Protein AF-A0A846PC47-F1 (afdb_monomer)

Radius of gyration: 10.49 Å; Cα contacts (8 Å, |Δi|>4): 73; chains: 1; bounding box: 26×21×27 Å

pLDDT: mean 90.96, std 6.04, range [62.28, 95.88]

Solvent-accessible surface area (backbone atoms only — not comparable to full-atom values): 3809 Å² total; per-residue (Å²): 137,58,70,66,57,54,52,42,62,61,43,48,81,39,66,98,47,82,38,49,45,69,60,56,34,52,51,38,36,76,74,70,38,51,75,67,54,18,52,50,48,54,52,50,35,38,76,72,60,48,28,42,67,89,46,93,68,28,33,34,68,31,77,96,64,95

Structure (mmCIF, N/CA/C/O backbone):
data_AF-A0A846PC47-F1
#
_entry.id   AF-A0A846PC47-F1
#
loop_
_atom_site.group_PDB
_atom_site.id
_atom_site.type_symbol
_atom_site.label_atom_id
_atom_site.label_alt_id
_atom_site.label_comp_id
_atom_site.label_asym_id
_atom_site.label_entity_id
_atom_site.label_seq_id
_atom_site.pdbx_PDB_ins_code
_atom_site.Cartn_x
_atom_site.Cartn_y
_atom_site.Cartn_z
_atom_site.occupancy
_atom_site.B_iso_or_equiv
_atom_site.auth_seq_id
_atom_site.auth_comp_id
_atom_site.auth_asym_id
_atom_site.auth_atom_id
_atom_site.pdbx_PDB_model_num
ATOM 1 N N . MET A 1 1 ? -0.671 -2.638 -15.773 1.00 62.28 1 MET A N 1
ATOM 2 C CA . MET A 1 1 ? -0.941 -3.233 -14.445 1.00 62.28 1 MET A CA 1
ATOM 3 C C . MET A 1 1 ? -1.066 -2.095 -13.441 1.00 62.28 1 MET A C 1
ATOM 5 O O . MET A 1 1 ? -0.246 -1.189 -13.504 1.00 62.28 1 MET A O 1
ATOM 9 N N . ASN A 1 2 ? -2.117 -2.057 -12.618 1.00 87.50 2 ASN A N 1
ATOM 10 C CA . ASN A 1 2 ? -2.455 -0.877 -11.813 1.00 87.50 2 ASN A CA 1
ATOM 11 C C . ASN A 1 2 ? -1.844 -0.965 -10.397 1.00 87.50 2 ASN A C 1
ATOM 13 O O . ASN A 1 2 ? -2.097 -1.927 -9.674 1.00 87.50 2 ASN A O 1
ATOM 17 N N . LEU A 1 3 ? -1.064 0.045 -9.989 1.00 87.88 3 LEU A N 1
ATOM 18 C CA . LEU A 1 3 ? -0.459 0.143 -8.650 1.00 87.88 3 LEU A CA 1
ATOM 19 C C . LEU A 1 3 ? -1.496 0.059 -7.525 1.00 87.88 3 LEU A C 1
ATOM 21 O O . LEU A 1 3 ? -1.247 -0.587 -6.506 1.00 87.88 3 LEU A O 1
ATOM 25 N N . LEU A 1 4 ? -2.671 0.662 -7.724 1.00 89.81 4 LEU A N 1
ATOM 26 C CA . LEU A 1 4 ? -3.774 0.599 -6.767 1.00 89.81 4 LEU A CA 1
ATOM 27 C C . LEU A 1 4 ? -4.227 -0.847 -6.546 1.00 89.81 4 LEU A C 1
ATOM 29 O O . LEU A 1 4 ? -4.377 -1.285 -5.410 1.00 89.81 4 LEU A O 1
ATOM 33 N N . GLU A 1 5 ? -4.399 -1.600 -7.631 1.00 91.44 5 GLU A N 1
ATOM 34 C CA . GLU A 1 5 ? -4.855 -2.988 -7.580 1.00 91.44 5 GLU A CA 1
ATOM 35 C C . GLU A 1 5 ? -3.845 -3.879 -6.849 1.00 91.44 5 GLU A C 1
ATOM 37 O O . GLU A 1 5 ? -4.233 -4.641 -5.963 1.00 91.44 5 GLU A O 1
ATOM 42 N N . ILE A 1 6 ? -2.548 -3.734 -7.150 1.00 91.50 6 ILE A N 1
ATOM 43 C CA . ILE A 1 6 ? -1.479 -4.465 -6.452 1.00 91.50 6 ILE A CA 1
ATOM 44 C C . ILE A 1 6 ? -1.496 -4.124 -4.958 1.00 91.50 6 ILE A C 1
ATOM 46 O O . ILE A 1 6 ? -1.485 -5.025 -4.118 1.00 91.50 6 ILE A O 1
ATOM 50 N N . THR A 1 7 ? -1.565 -2.832 -4.625 1.00 92.62 7 THR A N 1
ATOM 51 C CA . THR A 1 7 ? -1.566 -2.334 -3.242 1.00 92.62 7 THR A CA 1
ATOM 52 C C . THR A 1 7 ? -2.734 -2.903 -2.448 1.00 92.62 7 THR A C 1
ATOM 54 O O . THR A 1 7 ? -2.533 -3.515 -1.396 1.00 92.62 7 THR A O 1
ATOM 57 N N . VAL A 1 8 ? -3.952 -2.741 -2.970 1.00 91.69 8 VAL A N 1
ATOM 58 C CA . VAL A 1 8 ? -5.184 -3.205 -2.329 1.00 91.69 8 VAL A CA 1
ATOM 59 C C . VAL A 1 8 ? -5.164 -4.722 -2.200 1.00 91.69 8 VAL A C 1
ATOM 61 O O . VAL A 1 8 ? -5.378 -5.240 -1.111 1.00 91.69 8 VAL A O 1
ATOM 64 N N . ARG A 1 9 ? -4.820 -5.463 -3.260 1.00 91.94 9 ARG A N 1
ATOM 65 C CA . ARG A 1 9 ? -4.751 -6.931 -3.220 1.00 91.94 9 ARG A CA 1
ATOM 66 C C . ARG A 1 9 ? -3.727 -7.442 -2.203 1.00 91.94 9 ARG A C 1
ATOM 68 O O . ARG A 1 9 ? -3.995 -8.432 -1.520 1.00 91.94 9 ARG A O 1
ATOM 75 N N . TYR A 1 10 ? -2.562 -6.803 -2.109 1.00 92.25 10 TYR A N 1
ATOM 76 C CA . TYR A 1 10 ? -1.503 -7.208 -1.187 1.00 92.25 10 TYR A CA 1
ATOM 77 C C . TYR A 1 10 ? -1.880 -6.939 0.273 1.00 92.25 10 TYR A C 1
ATOM 79 O O . TYR A 1 10 ? -1.729 -7.812 1.132 1.00 92.25 10 TYR A O 1
ATOM 87 N N . LEU A 1 11 ? -2.403 -5.745 0.552 1.00 91.69 11 LEU A N 1
ATOM 88 C CA . LEU A 1 11 ? -2.706 -5.304 1.909 1.00 91.69 11 LEU A CA 1
ATOM 89 C C . LEU A 1 11 ? -4.080 -5.765 2.407 1.00 91.69 11 LEU A C 1
ATOM 91 O O . LEU A 1 11 ? -4.241 -5.906 3.615 1.00 91.69 11 LEU A O 1
ATOM 95 N N . ARG A 1 12 ? -5.031 -6.113 1.526 1.00 88.25 12 ARG A N 1
ATOM 96 C CA . ARG A 1 12 ? -6.310 -6.740 1.916 1.00 88.25 12 ARG A CA 1
ATOM 97 C C . ARG A 1 12 ? -6.112 -8.035 2.695 1.00 88.25 12 ARG A C 1
ATOM 99 O O . ARG A 1 12 ? -6.790 -8.301 3.678 1.00 88.25 12 ARG A O 1
ATOM 106 N N . LYS A 1 13 ? -5.102 -8.821 2.315 1.00 84.94 13 LYS A N 1
ATOM 107 C CA . LYS A 1 13 ? -4.708 -10.043 3.041 1.00 84.94 13 LYS A CA 1
ATOM 108 C C . LYS A 1 13 ? -4.086 -9.761 4.417 1.00 84.94 13 LYS A C 1
ATOM 110 O O . LYS A 1 13 ? -3.749 -10.694 5.140 1.00 84.94 13 LYS A O 1
ATOM 115 N N . ARG A 1 14 ? -3.869 -8.487 4.748 1.00 82.38 14 ARG A N 1
ATOM 116 C CA . ARG A 1 14 ? -3.187 -7.984 5.947 1.00 82.38 14 ARG A CA 1
ATOM 117 C C . ARG A 1 14 ? -4.012 -6.903 6.656 1.00 82.38 14 ARG A C 1
ATOM 119 O O . ARG A 1 14 ? -3.455 -6.146 7.448 1.00 82.38 14 ARG A O 1
ATOM 126 N N . VAL A 1 15 ? -5.316 -6.826 6.378 1.00 76.56 15 VAL A N 1
ATOM 127 C CA . VAL A 1 15 ? -6.236 -5.868 7.013 1.00 76.56 15 VAL A CA 1
ATOM 128 C C . VAL A 1 15 ? -6.132 -5.980 8.533 1.00 76.56 15 VAL A C 1
ATOM 130 O O . VAL A 1 15 ? -5.965 -7.068 9.085 1.00 76.56 15 VAL A O 1
ATOM 133 N N . GLY A 1 16 ? -6.140 -4.832 9.210 1.00 71.88 16 GLY A N 1
ATOM 134 C CA . GLY A 1 16 ? -5.932 -4.748 10.657 1.00 71.88 16 GLY A CA 1
ATOM 135 C C . GLY A 1 16 ? -4.471 -4.817 11.121 1.00 71.88 16 GLY A C 1
ATOM 136 O O . GLY A 1 16 ? -4.216 -4.584 12.301 1.00 71.88 16 GLY A O 1
ATOM 137 N N . ARG A 1 17 ? -3.496 -5.084 10.235 1.00 81.81 17 ARG A N 1
ATOM 138 C CA . ARG A 1 17 ? -2.064 -5.129 10.579 1.00 81.81 17 ARG A CA 1
ATOM 139 C C . ARG A 1 17 ? -1.274 -4.033 9.881 1.00 81.81 17 ARG A C 1
ATOM 141 O O . ARG A 1 17 ? -1.461 -3.749 8.702 1.00 81.81 17 ARG A O 1
ATOM 148 N N . GLU A 1 18 ? -0.326 -3.457 10.607 1.00 90.94 18 GLU A N 1
ATOM 149 C CA . GLU A 1 18 ? 0.683 -2.582 10.020 1.00 90.94 18 GLU A CA 1
ATOM 150 C C . GLU A 1 18 ? 1.618 -3.389 9.122 1.00 90.94 18 GLU A C 1
ATOM 152 O O . GLU A 1 18 ? 2.109 -4.451 9.508 1.00 90.94 18 GLU A O 1
ATOM 157 N N . THR A 1 19 ? 1.869 -2.886 7.917 1.00 93.81 19 THR A N 1
ATOM 158 C CA . THR A 1 19 ? 2.790 -3.519 6.977 1.00 93.81 19 THR A CA 1
ATOM 159 C C . THR A 1 19 ? 4.027 -2.647 6.826 1.00 93.81 19 THR A C 1
ATOM 161 O O . THR A 1 19 ? 3.885 -1.479 6.472 1.00 93.81 19 THR A O 1
ATOM 164 N N . PRO A 1 20 ? 5.242 -3.170 7.056 1.00 94.81 20 PRO A N 1
ATOM 165 C CA . PRO A 1 20 ? 6.454 -2.407 6.791 1.00 94.81 20 PRO A CA 1
ATOM 166 C C . PRO A 1 20 ? 6.505 -1.932 5.333 1.00 94.81 20 PRO A C 1
ATOM 168 O O . PRO A 1 20 ? 6.214 -2.711 4.422 1.00 94.81 20 PRO A O 1
ATOM 171 N N . THR A 1 21 ? 6.911 -0.690 5.077 1.00 93.81 21 THR A N 1
ATOM 172 C CA . THR A 1 21 ? 6.983 -0.131 3.711 1.00 93.81 21 THR A CA 1
ATOM 173 C C . THR A 1 21 ? 7.867 -0.963 2.787 1.00 93.81 21 THR A C 1
ATOM 175 O O . THR A 1 21 ? 7.505 -1.170 1.631 1.00 93.81 21 THR A O 1
ATOM 178 N N . PHE A 1 22 ? 8.964 -1.536 3.298 1.00 94.19 22 PHE A N 1
ATOM 179 C CA . PHE A 1 22 ? 9.849 -2.402 2.508 1.00 94.19 22 PHE A CA 1
ATOM 180 C C . PHE A 1 22 ? 9.145 -3.663 1.974 1.00 94.19 22 PHE A C 1
ATOM 182 O O . PHE A 1 22 ? 9.549 -4.212 0.949 1.00 94.19 22 PHE A O 1
ATOM 189 N N . CYS A 1 23 ? 8.091 -4.139 2.649 1.00 94.44 23 CYS A N 1
ATOM 190 C CA . CYS A 1 23 ? 7.303 -5.281 2.192 1.00 94.44 23 CYS A CA 1
ATOM 191 C C . CYS A 1 23 ? 6.460 -4.918 0.967 1.00 94.44 23 CYS A C 1
ATOM 193 O O . CYS A 1 23 ? 6.356 -5.724 0.048 1.00 94.44 23 CYS A O 1
ATOM 195 N N . LEU A 1 24 ? 5.865 -3.722 0.955 1.00 93.44 24 LEU A N 1
ATOM 196 C CA . LE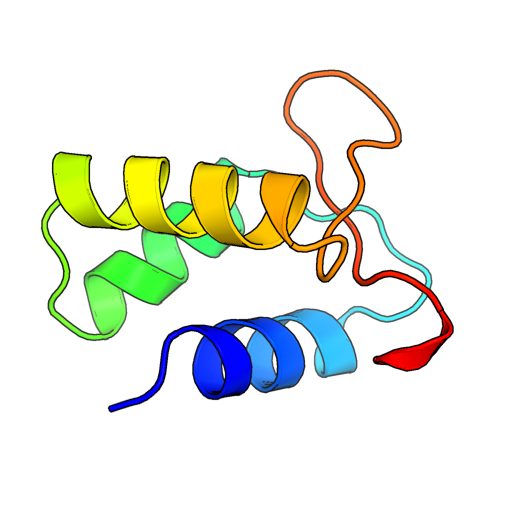U A 1 24 ? 5.097 -3.235 -0.190 1.00 93.44 24 LEU A CA 1
ATOM 197 C C . LEU A 1 24 ? 6.021 -2.864 -1.361 1.00 93.44 24 LEU A C 1
ATOM 199 O O . LEU A 1 24 ? 5.724 -3.199 -2.502 1.00 93.44 24 LEU A O 1
ATOM 203 N N . ASP A 1 25 ? 7.182 -2.276 -1.067 1.00 94.81 25 ASP A N 1
ATOM 204 C CA . ASP A 1 25 ? 8.241 -2.009 -2.048 1.00 94.81 25 ASP A CA 1
ATOM 205 C C . ASP A 1 25 ? 8.703 -3.300 -2.737 1.00 94.81 25 ASP A C 1
ATOM 207 O O . ASP A 1 25 ? 8.767 -3.378 -3.963 1.00 94.81 25 ASP A O 1
ATOM 211 N N . SER A 1 26 ? 8.962 -4.347 -1.949 1.00 95.88 26 SER A N 1
ATOM 212 C CA . SER A 1 26 ? 9.350 -5.657 -2.477 1.00 95.88 26 SER A CA 1
ATOM 213 C C . SER A 1 26 ? 8.250 -6.272 -3.341 1.00 95.88 26 SER A C 1
ATOM 215 O O . SER A 1 26 ? 8.553 -6.910 -4.347 1.00 95.88 26 SER A O 1
ATOM 217 N N . GLU A 1 27 ? 6.980 -6.074 -2.981 1.00 94.94 27 GLU A N 1
ATOM 218 C CA . GLU A 1 27 ? 5.859 -6.551 -3.789 1.00 94.94 27 GLU A CA 1
ATOM 219 C C . GLU A 1 27 ? 5.786 -5.807 -5.127 1.00 94.94 27 GLU A C 1
ATOM 221 O O . GLU A 1 27 ? 5.715 -6.447 -6.169 1.00 94.94 27 GLU A O 1
ATOM 226 N N . PHE A 1 28 ? 5.906 -4.479 -5.145 1.00 95.06 28 PHE A N 1
ATOM 227 C CA . PHE A 1 28 ? 5.949 -3.712 -6.396 1.00 95.06 28 PHE A CA 1
ATOM 228 C C . PHE A 1 28 ? 7.108 -4.130 -7.301 1.00 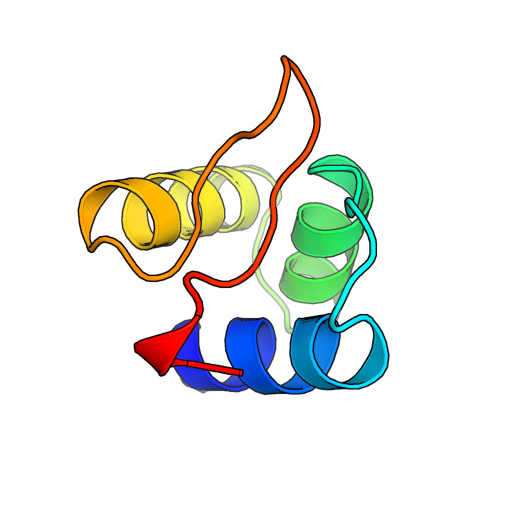95.06 28 PHE A C 1
ATOM 230 O O . PHE A 1 28 ? 6.922 -4.288 -8.509 1.00 95.06 28 PHE A O 1
ATOM 237 N N . ARG A 1 29 ? 8.282 -4.406 -6.725 1.00 94.69 29 ARG A N 1
ATOM 238 C CA . ARG A 1 29 ? 9.430 -4.914 -7.486 1.00 94.69 29 ARG A CA 1
ATOM 239 C C . ARG A 1 29 ? 9.185 -6.298 -8.092 1.00 94.69 29 ARG A C 1
ATOM 241 O O . ARG A 1 29 ? 9.620 -6.548 -9.211 1.00 94.69 29 ARG A O 1
ATOM 248 N N . ARG A 1 30 ? 8.433 -7.185 -7.424 1.00 94.38 30 ARG A N 1
ATOM 249 C CA . ARG A 1 30 ? 8.007 -8.480 -8.007 1.00 94.38 30 ARG A CA 1
ATOM 250 C C . ARG A 1 30 ? 7.108 -8.316 -9.229 1.00 94.38 30 ARG A C 1
ATOM 252 O O . ARG A 1 30 ? 7.074 -9.195 -10.082 1.00 94.38 30 ARG A O 1
ATOM 259 N N . TYR A 1 31 ? 6.408 -7.193 -9.309 1.00 92.44 31 TYR A N 1
ATOM 260 C CA . TYR A 1 31 ? 5.568 -6.813 -10.437 1.00 92.44 31 TYR A CA 1
ATOM 261 C C . TYR A 1 31 ? 6.319 -5.998 -11.508 1.00 92.44 31 TYR A C 1
ATOM 263 O O . TYR A 1 31 ? 5.692 -5.470 -12.424 1.00 92.44 31 TYR A O 1
ATOM 271 N N . GLY A 1 32 ? 7.654 -5.930 -11.428 1.00 93.62 32 GLY A N 1
ATOM 272 C CA . GLY A 1 32 ? 8.514 -5.370 -12.472 1.00 93.62 32 GLY A CA 1
ATOM 273 C C . GLY A 1 32 ? 8.893 -3.901 -12.293 1.00 93.62 32 GLY A C 1
ATOM 274 O O . GLY A 1 32 ? 9.560 -3.357 -13.167 1.00 93.62 32 GLY A O 1
ATOM 275 N N . LEU A 1 33 ? 8.508 -3.257 -11.186 1.00 94.00 33 LEU A N 1
ATOM 276 C CA . LEU A 1 33 ? 8.934 -1.884 -10.905 1.00 94.00 33 LEU A CA 1
ATOM 277 C C . LEU A 1 33 ? 10.396 -1.853 -10.445 1.00 94.00 33 LEU A C 1
ATOM 279 O O . LEU A 1 33 ? 10.850 -2.718 -9.694 1.00 94.00 33 LEU A O 1
ATOM 283 N N . SER A 1 34 ? 11.129 -0.815 -10.836 1.00 95.69 34 SER A N 1
ATOM 284 C CA . SER A 1 34 ? 12.427 -0.501 -10.240 1.00 95.69 34 SER A CA 1
ATOM 285 C C . SER A 1 34 ? 12.278 -0.061 -8.776 1.00 95.69 34 SER A C 1
ATOM 287 O O . SER A 1 34 ? 11.197 0.293 -8.306 1.00 95.69 34 SER A O 1
ATOM 289 N N . SER A 1 35 ? 13.388 -0.034 -8.032 1.00 92.81 35 SER A N 1
ATOM 290 C CA . SER A 1 35 ? 13.405 0.465 -6.644 1.00 92.81 35 SER A CA 1
ATOM 291 C C . SER A 1 35 ? 12.921 1.921 -6.534 1.00 92.81 35 SER A C 1
ATOM 293 O O . SER A 1 35 ? 12.223 2.277 -5.587 1.00 92.81 35 SER A O 1
ATOM 295 N N . GLY A 1 36 ? 13.249 2.765 -7.519 1.00 95.06 36 GLY A N 1
ATOM 296 C CA . GLY A 1 36 ? 12.78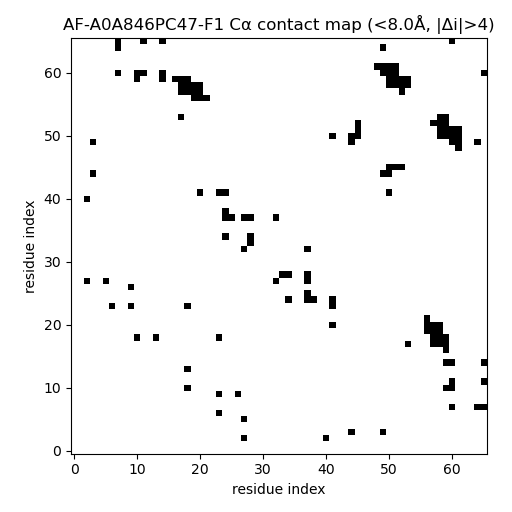0 4.152 -7.558 1.00 95.06 36 GLY A CA 1
ATOM 297 C C . GLY A 1 36 ? 11.270 4.245 -7.771 1.00 95.06 36 GLY A C 1
ATOM 298 O O . GLY A 1 36 ? 10.580 4.914 -7.005 1.00 95.06 36 GLY A O 1
ATOM 299 N N . GLU A 1 37 ? 10.749 3.518 -8.761 1.00 94.69 37 GLU A N 1
ATOM 300 C CA . GLU A 1 37 ? 9.315 3.494 -9.074 1.00 94.69 37 GLU A CA 1
ATOM 301 C C . GLU A 1 37 ? 8.486 2.879 -7.946 1.00 94.69 37 GLU A C 1
ATOM 303 O O . GLU A 1 37 ? 7.390 3.355 -7.667 1.00 94.69 37 GLU A O 1
ATOM 308 N N . ALA A 1 38 ? 9.000 1.852 -7.263 1.00 95.19 38 ALA A N 1
ATOM 309 C CA . ALA A 1 38 ? 8.315 1.239 -6.132 1.00 95.19 38 ALA A CA 1
ATOM 310 C C . ALA A 1 38 ? 8.152 2.235 -4.972 1.00 95.19 38 ALA A C 1
ATOM 312 O O . ALA A 1 38 ? 7.042 2.429 -4.473 1.00 95.19 38 ALA A O 1
ATOM 313 N N . LYS A 1 39 ? 9.230 2.929 -4.585 1.00 94.56 39 LYS A N 1
ATOM 314 C CA . LYS A 1 39 ? 9.182 3.972 -3.546 1.00 94.56 39 LYS A CA 1
ATOM 315 C C . LYS A 1 39 ? 8.250 5.118 -3.927 1.00 94.56 39 LYS A C 1
ATOM 317 O O . LYS A 1 39 ? 7.449 5.556 -3.101 1.00 94.56 39 LYS A O 1
ATOM 322 N N . GLU A 1 40 ? 8.333 5.575 -5.172 1.00 95.50 40 GLU A N 1
ATOM 323 C CA . GLU A 1 40 ? 7.465 6.632 -5.684 1.00 95.50 40 GLU A CA 1
ATOM 324 C C . GLU A 1 40 ? 5.996 6.189 -5.713 1.00 95.50 40 GLU A C 1
ATOM 326 O O . GLU A 1 40 ? 5.123 6.937 -5.281 1.00 95.50 40 GLU A O 1
ATOM 331 N N . GLY A 1 41 ? 5.716 4.944 -6.100 1.00 94.81 41 GLY A N 1
ATOM 332 C CA . GLY A 1 41 ? 4.378 4.360 -6.053 1.00 94.81 41 GLY A CA 1
ATOM 333 C C . GLY A 1 41 ? 3.797 4.342 -4.639 1.00 94.81 41 GLY A C 1
ATOM 334 O O . GLY A 1 41 ? 2.653 4.746 -4.442 1.00 94.81 41 GLY A O 1
ATOM 335 N N . ILE A 1 42 ? 4.585 3.957 -3.625 1.00 94.50 42 ILE A N 1
ATOM 336 C CA . ILE A 1 42 ? 4.146 4.008 -2.218 1.00 94.50 42 ILE A CA 1
ATOM 337 C C . ILE A 1 42 ? 3.831 5.453 -1.810 1.00 94.50 42 ILE A C 1
ATOM 339 O O . ILE A 1 42 ? 2.791 5.706 -1.198 1.00 94.50 42 ILE A O 1
ATOM 343 N N . ARG A 1 43 ? 4.693 6.410 -2.180 1.00 94.69 43 ARG A N 1
ATOM 344 C CA . ARG A 1 43 ? 4.487 7.840 -1.905 1.00 94.69 43 ARG A CA 1
ATOM 345 C C . ARG A 1 43 ? 3.204 8.361 -2.550 1.00 94.69 43 ARG A C 1
ATOM 347 O O . ARG A 1 43 ? 2.419 9.031 -1.883 1.00 94.69 43 ARG A O 1
ATOM 354 N N . GLN A 1 44 ? 2.948 8.008 -3.807 1.00 93.88 44 GLN A N 1
ATOM 355 C CA . GLN A 1 44 ? 1.714 8.364 -4.507 1.00 93.88 44 GLN A CA 1
ATOM 356 C C . GLN A 1 44 ? 0.484 7.758 -3.828 1.00 93.88 44 GLN A C 1
ATOM 358 O O . GLN A 1 44 ? -0.494 8.466 -3.604 1.00 93.88 44 GLN A O 1
ATOM 363 N N . MET A 1 45 ? 0.528 6.485 -3.427 1.00 94.25 45 MET A N 1
ATOM 364 C CA . MET A 1 45 ? -0.589 5.847 -2.721 1.00 94.25 45 MET A CA 1
ATOM 365 C C . MET A 1 45 ? -0.887 6.512 -1.367 1.00 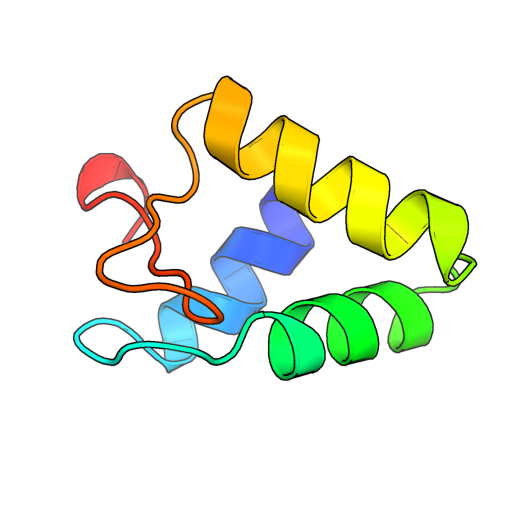94.25 45 MET A C 1
ATOM 367 O O . MET A 1 45 ? -2.054 6.613 -0.983 1.00 94.25 45 MET A O 1
ATOM 371 N N . MET A 1 46 ? 0.131 7.010 -0.659 1.00 92.88 46 MET A N 1
ATOM 372 C CA . MET A 1 46 ? -0.072 7.834 0.540 1.00 92.88 46 MET A CA 1
ATOM 373 C C . M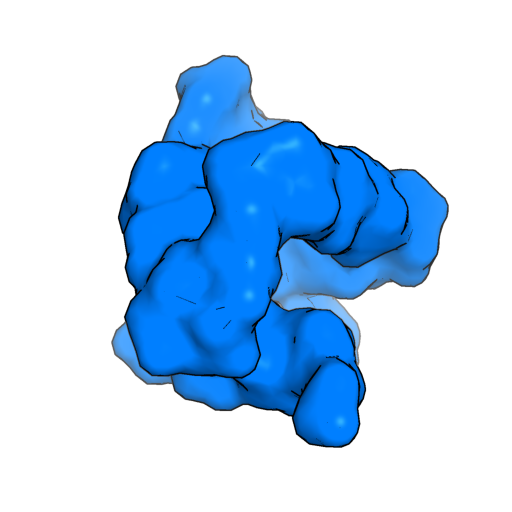ET A 1 46 ? -0.705 9.190 0.194 1.00 92.88 46 MET A C 1
ATOM 375 O O . MET A 1 46 ? -1.713 9.561 0.790 1.00 92.88 46 MET A O 1
ATOM 379 N N . ASN A 1 47 ? -0.185 9.894 -0.818 1.00 94.12 47 ASN A N 1
ATOM 380 C CA . ASN A 1 47 ? -0.709 11.198 -1.248 1.00 94.12 47 ASN A CA 1
ATOM 381 C C . ASN A 1 47 ? -2.166 11.130 -1.739 1.00 94.12 47 ASN A C 1
ATOM 383 O O . ASN A 1 47 ? -2.949 12.040 -1.487 1.00 94.12 47 ASN A O 1
ATOM 387 N N . HIS A 1 48 ? -2.552 10.045 -2.414 1.00 91.81 48 HIS A N 1
ATOM 388 C CA . HIS A 1 48 ? -3.925 9.816 -2.879 1.00 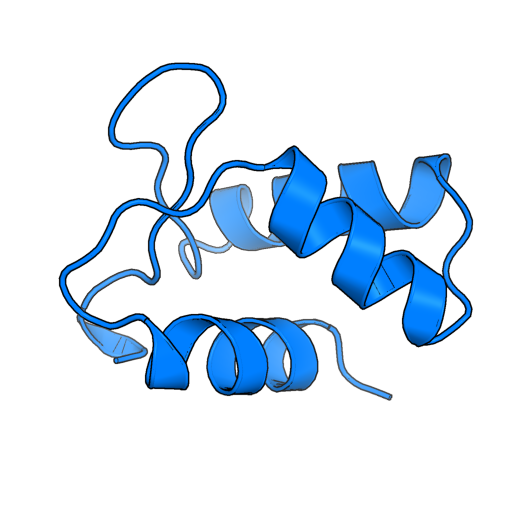91.81 48 HIS A CA 1
ATOM 389 C C . HIS A 1 48 ? -4.861 9.277 -1.780 1.00 91.81 48 HIS A C 1
ATOM 391 O O . HIS A 1 48 ? -6.036 8.994 -2.036 1.00 91.81 48 HIS A O 1
ATOM 397 N N . GLY A 1 49 ? -4.362 9.117 -0.549 1.00 91.56 49 GLY A N 1
ATOM 398 C CA . GLY A 1 49 ? -5.140 8.625 0.585 1.00 91.56 49 GLY A CA 1
ATOM 399 C C . GLY A 1 49 ? -5.624 7.188 0.396 1.00 91.56 49 GLY A C 1
ATOM 400 O O . GLY A 1 49 ? -6.736 6.861 0.815 1.00 91.56 49 GLY A O 1
ATOM 401 N N . VAL A 1 50 ? -4.841 6.362 -0.304 1.00 93.38 50 VAL A N 1
ATOM 402 C CA . VAL A 1 50 ? -5.014 4.902 -0.394 1.00 93.38 50 VAL A CA 1
ATOM 403 C C . VAL A 1 50 ? -4.328 4.234 0.790 1.00 93.38 50 VAL A C 1
ATOM 405 O O . VAL A 1 50 ? -4.877 3.312 1.394 1.00 93.38 50 VAL A O 1
ATOM 408 N N . LEU A 1 51 ? -3.147 4.739 1.142 1.00 94.25 51 LEU A N 1
ATOM 409 C CA . LEU A 1 51 ? -2.369 4.319 2.297 1.00 94.25 51 LEU A CA 1
ATOM 410 C C . LEU A 1 51 ? -2.299 5.430 3.335 1.00 94.25 51 LEU A C 1
ATOM 412 O O . LEU A 1 51 ? -2.333 6.610 2.999 1.00 94.25 51 LEU A O 1
ATOM 416 N N . TYR A 1 52 ? -2.112 5.040 4.587 1.00 93.38 52 TYR A N 1
ATOM 417 C CA . TYR A 1 52 ? -1.672 5.941 5.643 1.00 93.38 52 TYR A CA 1
ATOM 418 C C . TYR A 1 52 ? -0.492 5.329 6.400 1.00 93.38 52 TYR A C 1
ATOM 420 O O . TYR A 1 52 ? -0.338 4.104 6.441 1.00 93.38 52 TYR A O 1
ATOM 428 N N . SER A 1 53 ? 0.346 6.189 6.981 1.00 92.56 53 SER A N 1
ATOM 429 C CA . SER A 1 53 ? 1.497 5.798 7.796 1.00 92.56 53 SER A CA 1
ATOM 430 C C . SER A 1 53 ? 1.118 5.881 9.277 1.00 92.56 53 SER A C 1
ATOM 432 O O . SER A 1 53 ? 1.025 6.989 9.805 1.00 92.56 53 SER A O 1
ATOM 434 N N . PRO A 1 54 ? 0.837 4.753 9.959 1.00 88.31 54 PRO A N 1
ATOM 435 C CA . PRO A 1 54 ? 0.532 4.773 11.391 1.00 88.31 54 PRO A CA 1
ATOM 436 C C . PRO A 1 54 ? 1.763 5.125 12.240 1.00 88.31 54 PRO A C 1
ATOM 438 O O . PRO A 1 54 ? 1.628 5.707 13.311 1.00 88.31 54 PRO A O 1
ATOM 441 N N . ARG A 1 55 ? 2.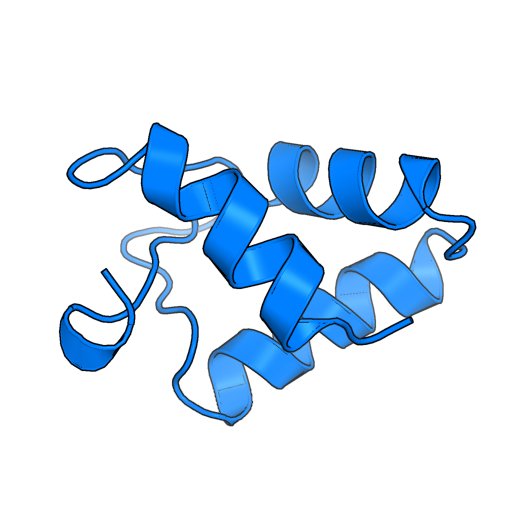960 4.774 11.755 1.00 92.56 55 ARG A N 1
ATOM 442 C CA . ARG A 1 55 ? 4.266 5.104 12.333 1.00 92.56 55 ARG A CA 1
ATOM 443 C C . ARG A 1 55 ? 5.345 5.001 11.259 1.00 92.56 55 ARG A C 1
ATOM 445 O O . ARG A 1 55 ? 5.154 4.327 10.246 1.00 92.56 55 ARG A O 1
ATOM 452 N N . GLU A 1 56 ? 6.484 5.639 11.501 1.00 90.81 56 GLU A N 1
ATOM 453 C CA . GLU A 1 56 ? 7.610 5.668 10.567 1.00 90.81 56 GLU A CA 1
ATOM 454 C C . GLU A 1 56 ? 8.012 4.260 10.095 1.00 90.81 56 GLU A C 1
ATOM 456 O O . GLU A 1 56 ? 8.205 3.347 10.896 1.00 90.81 56 GLU A O 1
ATOM 461 N N . GLY A 1 57 ? 8.109 4.078 8.774 1.00 93.19 57 GLY A N 1
ATOM 462 C CA . GLY A 1 57 ? 8.476 2.799 8.157 1.00 93.19 57 GLY A CA 1
ATOM 463 C C . GLY A 1 57 ? 7.333 1.789 7.998 1.00 93.19 57 GLY A C 1
ATOM 464 O O . GLY A 1 57 ? 7.575 0.682 7.515 1.00 93.19 57 GLY A O 1
ATOM 465 N N . PHE A 1 58 ? 6.093 2.140 8.349 1.00 95.31 58 PHE A N 1
ATOM 466 C CA . PHE A 1 58 ? 4.925 1.270 8.201 1.00 95.31 58 PHE A CA 1
ATOM 467 C C . PHE A 1 58 ? 3.816 1.946 7.394 1.00 95.31 58 PHE A C 1
ATOM 469 O O . PHE A 1 58 ? 3.682 3.163 7.378 1.00 95.31 58 PHE A O 1
ATOM 476 N N . VAL A 1 59 ? 2.994 1.135 6.733 1.00 94.50 59 VAL A N 1
ATOM 477 C CA . VAL A 1 59 ? 1.807 1.553 5.984 1.00 94.50 59 VAL A CA 1
ATOM 478 C C . VAL A 1 59 ? 0.625 0.643 6.285 1.00 94.50 59 VAL A C 1
ATOM 480 O O . VAL A 1 59 ? 0.780 -0.546 6.589 1.00 94.50 59 VAL A O 1
ATOM 483 N N . ARG A 1 60 ? -0.574 1.203 6.159 1.00 94.06 60 ARG A N 1
ATOM 484 C CA . ARG A 1 60 ? -1.850 0.483 6.173 1.00 94.06 60 ARG A CA 1
ATOM 485 C C . ARG A 1 60 ? -2.759 0.999 5.067 1.00 94.06 60 ARG A C 1
ATOM 487 O O . ARG A 1 60 ? -2.655 2.161 4.682 1.00 94.06 60 ARG A O 1
ATOM 494 N N . LEU A 1 61 ? -3.649 0.133 4.580 1.00 93.00 61 LEU A N 1
ATOM 495 C CA . LEU A 1 61 ? -4.773 0.559 3.746 1.00 93.00 61 LEU A CA 1
ATOM 496 C C . LEU A 1 61 ? -5.667 1.489 4.554 1.00 93.00 61 LEU A C 1
ATOM 498 O O . LEU A 1 61 ? -5.999 1.184 5.695 1.00 93.00 61 LEU A O 1
ATOM 502 N N . VAL A 1 62 ? -6.068 2.605 3.956 1.00 90.44 62 VAL A N 1
ATOM 503 C CA . VAL A 1 62 ? -7.124 3.446 4.524 1.00 90.44 62 VAL A CA 1
ATOM 504 C C . VAL A 1 62 ? -8.425 2.625 4.569 1.00 90.44 62 VAL A C 1
ATOM 506 O O . VAL A 1 62 ? -8.728 1.978 3.566 1.00 90.44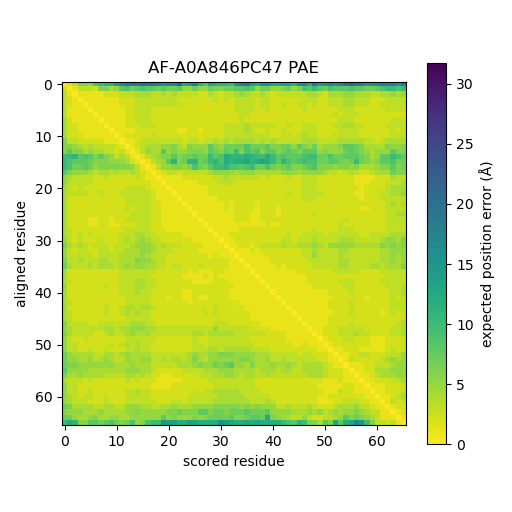 62 VAL A O 1
ATOM 509 N N . PRO A 1 63 ? -9.225 2.681 5.657 1.00 85.75 63 PRO A N 1
ATOM 510 C CA . PRO A 1 63 ? -10.390 1.807 5.866 1.00 85.75 63 PRO A CA 1
ATOM 511 C C . PRO A 1 63 ? -11.377 1.703 4.695 1.00 85.75 63 PRO A C 1
ATOM 513 O O . PRO A 1 63 ? -11.941 0.647 4.450 1.00 85.75 63 PRO A O 1
ATOM 516 N N . ARG A 1 64 ? -11.554 2.771 3.905 1.00 85.56 64 ARG A N 1
ATOM 517 C CA . ARG A 1 64 ? -12.427 2.760 2.713 1.00 85.56 64 ARG A CA 1
ATOM 518 C C . ARG A 1 64 ? -11.974 1.808 1.592 1.00 85.56 64 ARG A C 1
ATOM 520 O O . ARG A 1 64 ? -12.740 1.571 0.666 1.00 85.56 64 ARG A O 1
ATOM 527 N N . TYR A 1 65 ? -10.723 1.350 1.635 1.00 81.69 65 TYR A N 1
ATOM 528 C CA . TYR A 1 65 ? -10.118 0.428 0.673 1.00 81.69 65 TYR A CA 1
ATOM 529 C C . TYR A 1 65 ? -9.855 -0.970 1.267 1.00 81.69 65 TYR A C 1
ATOM 531 O O . TYR A 1 65 ? -9.271 -1.809 0.575 1.00 81.69 65 TYR A O 1
ATOM 539 N N . GLU A 1 66 ? -10.233 -1.215 2.531 1.00 77.00 66 GLU A N 1
ATOM 540 C CA . GLU A 1 66 ? -10.213 -2.556 3.144 1.00 77.00 66 GLU A CA 1
ATOM 541 C C . GLU A 1 66 ? -11.238 -3.495 2.479 1.00 77.00 66 GLU A C 1
ATOM 543 O O . GLU A 1 66 ? -10.923 -4.697 2.347 1.00 77.00 66 GLU A O 1
#

Mean predicted aligned error: 3.18 Å

Nearest PDB structures (foldseek):
  3mq0-assembly1_B  TM=6.992E-01  e=7.102E-02  Agrobacterium tumefaciens
  5v89-assembly2_C  TM=8.058E-01  e=2.679E-01  Homo sapiens
  6az6-assembly1_B  TM=6.282E-01  e=1.575E-01  Streptococcus agalactiae
  6az6-assembly1_A  TM=6.301E-01  e=2.863E-01  Streptococcus agalactiae
  4ham-assembly1_A-2  TM=5.768E-01  e=7.252E-01  Listeria monocytogenes EGD-e

Secondary structure (DSSP, 8-state):
--HHHHHHHHHHTTTTS-EEHHHH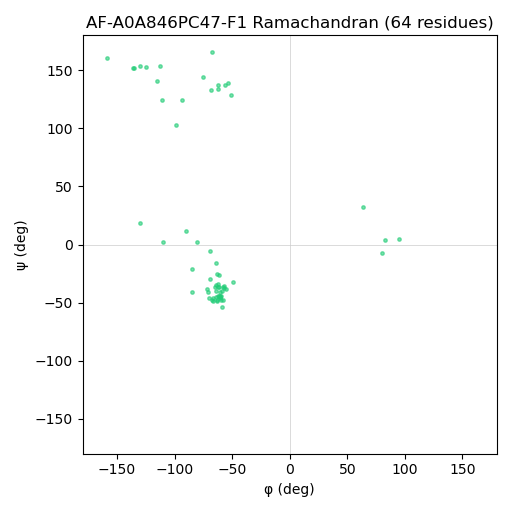HHHHHHTT--HHHHHHHHHHHHHTTSEE-SSTTEEEE-GGG-

Sequence (66 aa):
MNLLEITVRYLRKRVGRETPTFCLDSEFRRYGLSSGEAKEGIRQMMNHGVLYSPREGFVRLVPRYE

Foldseek 3Di:
DDLLCQVLVVQVVVAPDWDFLVVQLVSVVVVPDDSVRSVVSVVVCCVVQQWDDPDPRTIHGDPVSD